Protein AF-A0AAU9NC42-F1 (afdb_monomer_lite)

Secondary structure (DSSP, 8-state):
-EEEEEEETT-HHHHHHHHHHHTSS--EE-SSSEEEETTEEEEEESS-GGG-TTHHHHHHHHH---EEEEEEE-----TT------------TTS-TTS---

InterPro domains:
  IPR007508 D-aminoacyl-tRNA deacylase DtdA [PTHR34667] (1-101)

Sequence (102 aa):
MVILVVAATTDLTSYGRATALSAMGNWNPDGIRIQVNEDVRLLEHDKGISEEGHLDNRCEKVTSEVVDKIIFLRKYTAITNRPALTIHPIGVPHIKEENVPP

Organism: NCBI:txid75947

pLDDT: mean 90.73, std 5.96, range [68.0, 97.38]

Radius of gyration: 14.59 Å; chains: 1; bounding box: 27×40×38 Å

Foldseek 3Di:
DAEEEEAAPCDPQRVVVLVVVCVVADWDDDPDQWIDDPRYIYHYDHDDPVVDPPVQVVCCVVVVDHHPYYHYRDDDDDPVPDDDDDDDDDDDVVDDPVDDDD

Structure (mmCIF, N/CA/C/O backbone):
data_AF-A0AAU9NC42-F1
#
_entry.id   AF-A0AAU9NC42-F1
#
loop_
_atom_site.group_PDB
_atom_site.id
_atom_site.type_symbol
_atom_site.label_atom_id
_atom_site.label_alt_id
_atom_site.label_comp_id
_atom_site.label_asym_id
_atom_site.label_entity_id
_atom_site.label_seq_id
_atom_site.pdbx_PDB_ins_code
_atom_site.Cartn_x
_atom_site.Cartn_y
_atom_site.Cartn_z
_atom_site.occupancy
_atom_site.B_iso_or_equiv
_atom_site.auth_seq_id
_atom_site.auth_comp_id
_atom_site.auth_asym_id
_atom_site.auth_atom_id
_atom_site.pdbx_PDB_model_num
ATOM 1 N N . MET A 1 1 ? -14.433 -3.153 8.714 1.00 93.19 1 MET A N 1
ATOM 2 C CA . MET A 1 1 ? -13.630 -3.492 7.524 1.00 93.19 1 MET A CA 1
ATOM 3 C C . MET A 1 1 ? -12.943 -2.223 7.084 1.00 93.19 1 MET A C 1
ATOM 5 O O . MET A 1 1 ? -13.602 -1.190 7.112 1.00 93.19 1 MET A O 1
ATOM 9 N N . VAL A 1 2 ? -11.657 -2.293 6.756 1.00 96.62 2 VAL A N 1
ATOM 10 C CA . VAL A 1 2 ? -10.846 -1.128 6.383 1.00 96.62 2 VAL A CA 1
ATOM 11 C C . VAL A 1 2 ? -10.113 -1.354 5.064 1.00 96.62 2 VAL A C 1
ATOM 13 O O . VAL A 1 2 ? -9.839 -2.492 4.674 1.00 96.62 2 VAL A O 1
ATOM 16 N N . ILE A 1 3 ? -9.775 -0.261 4.388 1.00 97.38 3 ILE A N 1
ATOM 17 C CA . ILE A 1 3 ? -8.878 -0.239 3.234 1.00 97.38 3 ILE A CA 1
ATOM 18 C C . ILE A 1 3 ? -7.478 0.106 3.731 1.00 97.38 3 ILE A C 1
ATOM 20 O O . ILE A 1 3 ? -7.262 1.164 4.322 1.00 97.38 3 ILE A O 1
ATOM 24 N N . LEU A 1 4 ? -6.511 -0.763 3.454 1.00 96.06 4 LEU A N 1
ATOM 25 C CA . LEU A 1 4 ? -5.114 -0.543 3.798 1.00 96.06 4 LEU A CA 1
ATOM 26 C C . LEU A 1 4 ? -4.361 0.048 2.599 1.00 96.06 4 LEU A C 1
ATOM 28 O O . LEU A 1 4 ? -4.095 -0.634 1.611 1.00 96.06 4 LEU A O 1
ATOM 32 N N . VAL A 1 5 ? -3.996 1.322 2.677 1.00 96.31 5 VAL A N 1
ATOM 33 C CA . VAL A 1 5 ? -3.087 1.986 1.735 1.00 96.31 5 VAL A CA 1
ATOM 34 C C . VAL A 1 5 ? -1.664 1.860 2.267 1.00 96.31 5 VAL A C 1
ATOM 36 O O . VAL A 1 5 ? -1.404 2.163 3.425 1.00 96.31 5 VAL A O 1
ATOM 39 N N . VAL A 1 6 ? -0.732 1.416 1.429 1.00 95.38 6 VAL A N 1
ATOM 40 C CA . VAL A 1 6 ? 0.628 1.060 1.851 1.00 95.38 6 VAL A CA 1
ATOM 41 C C . VAL A 1 6 ? 1.655 1.862 1.070 1.00 95.38 6 VAL A C 1
ATOM 43 O O . VAL A 1 6 ? 1.613 1.901 -0.165 1.00 95.38 6 VAL A O 1
ATOM 46 N N . ALA A 1 7 ? 2.610 2.447 1.787 1.00 95.69 7 ALA A N 1
ATOM 47 C CA . ALA A 1 7 ? 3.750 3.141 1.214 1.00 95.69 7 ALA A CA 1
ATOM 48 C C . ALA A 1 7 ? 5.076 2.684 1.831 1.00 95.69 7 ALA A C 1
ATOM 50 O O . ALA A 1 7 ? 5.180 2.465 3.035 1.00 95.69 7 ALA A O 1
ATOM 51 N N . ALA A 1 8 ? 6.105 2.580 0.994 1.00 94.00 8 ALA A N 1
ATOM 52 C CA . ALA A 1 8 ? 7.464 2.279 1.411 1.00 94.00 8 ALA A CA 1
ATOM 53 C C . ALA A 1 8 ? 8.255 3.577 1.591 1.00 94.00 8 ALA A C 1
ATOM 55 O O . ALA A 1 8 ? 8.441 4.339 0.639 1.00 94.00 8 ALA A O 1
ATOM 56 N N . THR A 1 9 ? 8.803 3.802 2.783 1.00 92.75 9 THR A N 1
ATOM 57 C CA . THR A 1 9 ? 9.659 4.964 3.076 1.00 92.75 9 THR A CA 1
ATOM 58 C C . THR A 1 9 ? 11.006 4.893 2.350 1.00 92.75 9 THR A C 1
ATOM 60 O O . THR A 1 9 ? 11.709 5.892 2.241 1.00 92.75 9 THR A O 1
ATOM 63 N N . THR A 1 10 ? 11.374 3.717 1.834 1.00 91.75 10 THR A N 1
ATOM 64 C CA . THR A 1 10 ? 12.577 3.486 1.018 1.00 91.75 10 THR A CA 1
ATOM 65 C C . THR A 1 10 ? 12.390 3.853 -0.459 1.00 91.75 10 THR A C 1
ATOM 67 O O . THR A 1 10 ? 13.369 3.926 -1.203 1.00 91.75 10 THR A O 1
ATOM 70 N N . ASP A 1 11 ? 11.157 4.121 -0.905 1.00 92.25 11 ASP A N 1
ATOM 71 C CA . ASP A 1 11 ? 10.840 4.582 -2.257 1.00 92.25 11 ASP A CA 1
ATOM 72 C C . ASP A 1 11 ? 10.283 6.010 -2.213 1.00 92.25 11 ASP A C 1
ATOM 74 O O . ASP A 1 11 ? 9.137 6.237 -1.835 1.00 92.25 11 ASP A O 1
ATOM 78 N N . LEU A 1 12 ? 11.075 6.982 -2.678 1.00 91.88 12 LEU A N 1
ATOM 79 C CA . LEU A 1 12 ? 10.696 8.399 -2.678 1.00 91.88 12 LEU A CA 1
ATOM 80 C C . LEU A 1 12 ? 9.375 8.670 -3.417 1.00 91.88 12 LEU A C 1
ATOM 82 O O . LEU A 1 12 ? 8.623 9.559 -3.027 1.00 91.88 12 LEU A O 1
ATOM 86 N N . THR A 1 13 ? 9.065 7.903 -4.469 1.00 92.62 13 THR A N 1
ATOM 87 C CA . THR A 1 13 ? 7.792 8.066 -5.193 1.00 92.62 13 THR A CA 1
ATOM 88 C C . THR A 1 13 ? 6.623 7.541 -4.368 1.00 92.62 13 THR A C 1
ATOM 90 O O . THR A 1 13 ? 5.558 8.153 -4.350 1.00 92.62 13 THR A O 1
ATOM 93 N N . SER A 1 14 ? 6.818 6.411 -3.688 1.00 95.31 14 SER A N 1
ATOM 94 C CA . SER A 1 14 ? 5.836 5.826 -2.776 1.00 95.31 14 SER A CA 1
ATOM 95 C C . SER A 1 14 ? 5.539 6.776 -1.615 1.00 95.31 14 SER A C 1
ATOM 97 O O . SER A 1 14 ? 4.398 7.209 -1.442 1.00 95.31 14 SER A O 1
ATOM 99 N N . TYR A 1 15 ? 6.588 7.189 -0.902 1.00 94.81 15 TYR A N 1
ATOM 100 C CA . TYR A 1 15 ? 6.499 8.084 0.246 1.00 94.81 15 TYR A CA 1
ATOM 101 C C . TYR A 1 15 ? 5.944 9.468 -0.118 1.00 94.81 15 TYR A C 1
ATOM 103 O O . TYR A 1 15 ? 5.081 10.000 0.577 1.00 94.81 15 TYR A O 1
ATOM 111 N N . GLY A 1 16 ? 6.365 10.037 -1.252 1.00 95.44 16 GLY A N 1
ATOM 112 C CA . GLY A 1 16 ? 5.840 11.317 -1.732 1.00 95.44 16 GLY A CA 1
ATOM 113 C C . GLY A 1 16 ? 4.340 11.266 -2.045 1.00 95.44 16 GLY A C 1
ATOM 114 O O . GLY A 1 16 ? 3.617 12.214 -1.743 1.00 95.44 16 GLY A O 1
ATOM 115 N N . ARG A 1 17 ? 3.845 10.147 -2.596 1.00 95.31 17 ARG A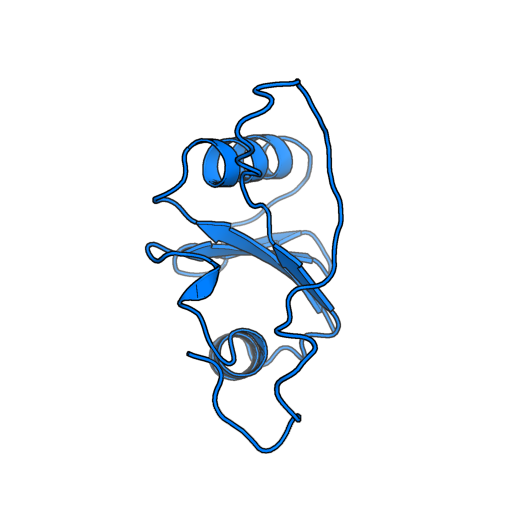 N 1
ATOM 116 C CA . ARG A 1 17 ? 2.404 9.941 -2.828 1.00 95.31 17 ARG A CA 1
ATOM 117 C C . ARG A 1 17 ? 1.627 9.795 -1.521 1.00 95.31 17 ARG A C 1
ATOM 119 O O . ARG A 1 17 ? 0.554 10.378 -1.417 1.00 95.31 17 ARG A O 1
ATOM 126 N N . ALA A 1 18 ? 2.163 9.065 -0.543 1.00 95.88 18 ALA A N 1
ATOM 127 C CA . ALA A 1 18 ? 1.568 8.963 0.790 1.00 95.88 18 ALA A CA 1
ATOM 128 C C . ALA A 1 18 ? 1.482 10.334 1.466 1.00 95.88 18 ALA A C 1
ATOM 130 O O . ALA A 1 18 ? 0.411 10.731 1.902 1.00 95.88 18 ALA A O 1
ATOM 131 N N . THR A 1 19 ? 2.569 11.107 1.425 1.00 95.44 19 THR A N 1
ATOM 132 C CA . THR A 1 19 ? 2.620 12.472 1.970 1.00 95.44 19 THR A CA 1
ATOM 133 C C . THR A 1 19 ? 1.562 13.374 1.331 1.00 95.44 19 THR A C 1
ATOM 135 O O . THR A 1 19 ? 0.855 14.100 2.027 1.00 95.44 19 THR A O 1
ATOM 138 N N . ALA A 1 20 ? 1.420 13.320 0.002 1.00 96.06 20 ALA A N 1
ATOM 139 C CA . ALA A 1 20 ? 0.400 14.090 -0.706 1.00 96.06 20 ALA A CA 1
ATOM 140 C C . ALA A 1 20 ? -1.024 13.650 -0.330 1.00 96.06 20 ALA A C 1
ATOM 142 O O . ALA A 1 20 ? -1.889 14.503 -0.153 1.00 96.06 20 ALA A O 1
ATOM 143 N N . LEU A 1 21 ? -1.261 12.343 -0.173 1.00 95.44 21 LEU A N 1
ATOM 144 C CA . LEU A 1 21 ? -2.545 11.803 0.273 1.00 95.44 21 LEU A CA 1
ATOM 145 C C . LEU A 1 21 ? -2.875 12.240 1.710 1.00 95.44 21 LEU A C 1
ATOM 147 O O . LEU A 1 21 ? -3.980 12.716 1.953 1.00 95.44 21 LEU A O 1
ATOM 151 N N . SER A 1 22 ? -1.915 12.151 2.634 1.00 94.19 22 SER A N 1
ATOM 152 C CA . SER A 1 22 ? -2.047 12.611 4.023 1.00 94.19 22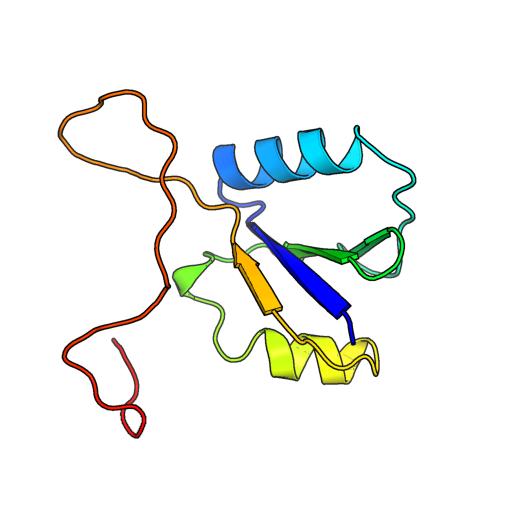 SER A CA 1
ATOM 153 C C . SER A 1 22 ? -2.344 14.105 4.137 1.00 94.19 22 SER A C 1
ATOM 155 O O . SER A 1 22 ? -3.037 14.534 5.053 1.00 94.19 22 SER A O 1
ATOM 157 N N . ALA A 1 23 ? -1.841 14.915 3.203 1.00 95.38 23 ALA A N 1
ATOM 158 C CA . ALA A 1 23 ? -2.144 16.344 3.146 1.00 95.38 23 ALA A CA 1
ATOM 159 C C . ALA A 1 23 ? -3.570 16.641 2.638 1.00 95.38 23 ALA A C 1
ATOM 161 O O . ALA A 1 23 ? -4.064 17.756 2.802 1.00 95.38 23 ALA A O 1
ATOM 162 N N . MET A 1 24 ? -4.229 15.661 2.013 1.00 91.12 24 MET A N 1
ATOM 163 C CA . MET A 1 24 ? -5.576 15.759 1.452 1.00 91.12 24 MET A CA 1
ATOM 164 C C . MET A 1 24 ? -6.559 14.951 2.311 1.00 91.12 24 MET A C 1
ATOM 166 O O . MET A 1 24 ? -6.966 13.850 1.947 1.00 91.12 24 MET A O 1
ATOM 170 N N . GLY A 1 25 ? -6.943 15.476 3.474 1.00 85.50 25 GLY A N 1
ATOM 171 C CA . GLY A 1 25 ? -7.979 14.868 4.313 1.00 85.50 25 GLY A CA 1
ATOM 172 C C . GLY A 1 25 ? -7.750 15.054 5.806 1.00 85.50 25 GLY A C 1
ATOM 173 O O . GLY A 1 25 ? -6.807 15.716 6.230 1.00 85.50 25 GLY A O 1
ATOM 174 N N . ASN A 1 26 ? -8.619 14.434 6.601 1.00 93.69 26 ASN A N 1
ATOM 175 C CA . ASN A 1 26 ? -8.565 14.478 8.061 1.00 93.69 26 ASN A CA 1
ATOM 176 C C . ASN A 1 26 ? -7.809 13.258 8.598 1.00 93.69 26 ASN A C 1
ATOM 178 O O . ASN A 1 26 ? -8.382 12.397 9.265 1.00 93.69 26 ASN A O 1
ATOM 182 N N . TRP A 1 27 ? -6.525 13.170 8.257 1.00 96.06 27 TRP A N 1
ATOM 183 C CA . TRP A 1 27 ? -5.661 12.084 8.705 1.00 96.06 27 TRP A CA 1
ATOM 184 C C . TRP A 1 27 ? -5.216 12.301 10.147 1.00 96.06 27 TRP A C 1
ATOM 186 O O . TRP A 1 27 ? -4.727 13.373 10.500 1.00 96.06 27 TRP A O 1
ATOM 196 N N . ASN A 1 28 ? -5.359 11.268 10.974 1.00 94.56 28 ASN A N 1
ATOM 197 C CA . ASN A 1 28 ? -4.917 11.279 12.365 1.00 94.56 28 ASN A CA 1
ATOM 198 C C . ASN A 1 28 ? -3.886 10.169 12.595 1.00 94.56 28 ASN A C 1
ATOM 200 O O . ASN A 1 28 ? -4.047 9.080 12.052 1.00 94.56 28 ASN A O 1
ATOM 204 N N . PRO A 1 29 ? -2.822 10.400 13.373 1.00 92.19 29 PRO A N 1
ATOM 205 C CA . PRO A 1 29 ? -1.872 9.343 13.706 1.00 92.19 29 PRO A CA 1
ATOM 206 C C . PRO A 1 29 ? -2.524 8.293 14.621 1.00 92.19 29 PRO A C 1
ATOM 208 O O . PRO A 1 29 ? -3.194 8.657 15.586 1.00 92.19 29 PRO A O 1
ATOM 211 N N . ASP A 1 30 ? -2.283 7.008 14.352 1.00 87.00 30 ASP A N 1
ATOM 212 C CA . ASP A 1 30 ? -2.759 5.886 15.176 1.00 87.00 30 ASP A CA 1
ATOM 213 C C . ASP A 1 30 ? -1.668 4.817 15.331 1.00 87.00 30 ASP A C 1
ATOM 215 O O . ASP A 1 30 ? -1.609 3.815 14.623 1.00 87.00 30 ASP A O 1
ATOM 219 N N . GLY A 1 31 ? -0.729 5.074 16.240 1.00 80.75 31 GLY A N 1
ATOM 220 C CA . GLY A 1 31 ? 0.426 4.209 16.465 1.00 80.75 31 GLY A CA 1
ATOM 221 C C . GLY A 1 31 ? 1.631 4.546 15.584 1.00 80.75 31 GLY A C 1
ATOM 222 O O . GLY A 1 31 ? 1.812 5.670 15.113 1.00 80.75 31 GLY A O 1
ATOM 223 N N . ILE A 1 32 ? 2.533 3.574 15.427 1.00 79.06 32 ILE A N 1
ATOM 224 C CA . ILE A 1 32 ? 3.801 3.783 14.720 1.00 79.06 32 ILE A CA 1
ATOM 225 C C . ILE A 1 32 ? 3.557 3.646 13.219 1.00 79.06 32 ILE A C 1
ATOM 227 O O . ILE A 1 32 ? 3.273 2.553 12.737 1.00 79.06 32 ILE A O 1
ATOM 231 N N . ARG A 1 33 ? 3.740 4.753 12.489 1.00 87.25 33 ARG A N 1
ATOM 232 C CA . ARG A 1 33 ? 3.666 4.816 11.018 1.00 87.25 33 ARG A CA 1
ATOM 233 C C . ARG A 1 33 ? 2.309 4.421 10.414 1.00 87.25 33 ARG A C 1
ATOM 235 O O . ARG A 1 33 ? 2.241 4.066 9.240 1.00 87.25 33 ARG A O 1
ATOM 242 N N . ILE A 1 34 ? 1.237 4.515 11.195 1.00 92.44 34 ILE A N 1
ATOM 243 C CA . ILE A 1 34 ? -0.135 4.369 10.709 1.00 92.44 34 ILE A CA 1
ATOM 244 C C . ILE A 1 34 ? -0.849 5.708 10.875 1.00 92.44 34 ILE A C 1
ATOM 246 O O . ILE A 1 34 ? -0.780 6.343 11.930 1.00 92.44 34 ILE A O 1
ATOM 250 N N . GLN A 1 35 ? -1.527 6.137 9.816 1.00 95.12 35 GLN A N 1
ATOM 251 C CA . GLN A 1 35 ? -2.466 7.251 9.843 1.00 95.12 35 GLN A CA 1
ATOM 252 C C . GLN A 1 35 ? -3.862 6.750 9.476 1.00 95.12 35 GLN A C 1
ATOM 254 O O . GLN A 1 35 ? -4.015 5.872 8.625 1.00 95.12 35 GLN A O 1
ATOM 259 N N . VAL A 1 36 ? -4.885 7.323 10.097 1.00 95.69 36 VAL A N 1
ATOM 260 C CA . VAL A 1 36 ? -6.280 6.905 9.959 1.00 95.69 36 VAL A CA 1
ATOM 261 C C . VAL A 1 36 ? -7.120 8.028 9.388 1.00 95.69 36 VAL A C 1
ATOM 263 O O . VAL A 1 36 ? -6.987 9.186 9.786 1.00 95.69 36 VAL A O 1
ATOM 266 N N . ASN A 1 37 ? -8.000 7.670 8.464 1.00 96.31 37 ASN A N 1
ATOM 267 C CA . ASN A 1 37 ? -9.025 8.545 7.925 1.00 96.31 37 ASN A CA 1
ATOM 268 C C . ASN A 1 37 ? -10.248 7.676 7.612 1.00 96.31 37 ASN A C 1
ATOM 270 O O . ASN A 1 37 ? -10.196 6.863 6.695 1.00 96.31 37 ASN A O 1
ATOM 274 N N . GLU A 1 38 ? -11.301 7.795 8.424 1.00 94.75 38 GLU A N 1
ATOM 275 C CA . GLU A 1 38 ? -12.520 6.978 8.329 1.00 94.75 38 GLU A CA 1
ATOM 276 C C . GLU A 1 38 ? -12.221 5.464 8.274 1.00 94.75 38 GLU A C 1
ATOM 278 O O . GLU A 1 38 ? -11.669 4.903 9.226 1.00 94.75 38 GLU A O 1
ATOM 283 N N . ASP A 1 39 ? -12.567 4.791 7.178 1.00 95.88 39 ASP A N 1
ATOM 284 C CA . ASP A 1 39 ? -12.326 3.370 6.919 1.00 95.88 39 ASP A CA 1
ATOM 285 C C . ASP A 1 39 ? -10.992 3.101 6.201 1.00 95.88 39 ASP A C 1
ATOM 287 O O . ASP A 1 39 ? -10.704 1.965 5.829 1.00 95.88 39 ASP A O 1
ATOM 291 N N . VAL A 1 40 ? -10.141 4.117 6.037 1.00 96.19 40 VAL A N 1
ATOM 292 C CA . VAL A 1 40 ? -8.833 4.010 5.388 1.00 96.19 40 VAL A CA 1
ATOM 293 C C . VAL A 1 40 ? -7.708 4.066 6.418 1.00 96.19 40 VAL A C 1
ATOM 295 O O . VAL A 1 40 ? -7.686 4.896 7.333 1.00 96.19 40 VAL A O 1
ATOM 298 N N . ARG A 1 41 ? -6.741 3.163 6.268 1.00 95.56 41 ARG A N 1
ATOM 299 C CA . ARG A 1 41 ? -5.488 3.127 7.025 1.00 95.56 41 ARG A CA 1
AT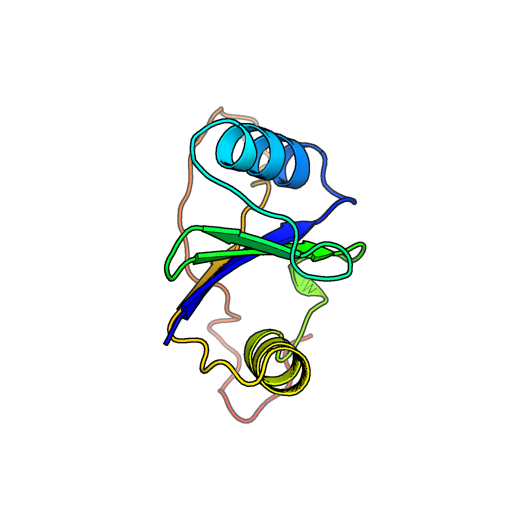OM 300 C C . ARG A 1 41 ? -4.342 3.364 6.059 1.00 95.56 41 ARG A C 1
ATOM 302 O O . ARG A 1 41 ? -4.203 2.624 5.093 1.00 95.56 41 ARG A O 1
ATOM 309 N N . LEU A 1 42 ? -3.529 4.381 6.303 1.00 96.00 42 LEU A N 1
ATOM 310 C CA . LEU A 1 42 ? -2.288 4.613 5.578 1.00 96.00 42 LEU A CA 1
ATOM 311 C C . LEU A 1 42 ? -1.130 4.086 6.419 1.00 96.00 42 LEU A C 1
ATOM 313 O O . LEU A 1 42 ? -0.820 4.647 7.465 1.00 96.00 42 LEU A O 1
ATOM 317 N N . LEU A 1 43 ? -0.509 3.008 5.953 1.00 94.62 43 LEU A N 1
ATOM 318 C CA . LEU A 1 43 ? 0.649 2.380 6.569 1.00 94.62 43 LEU A CA 1
ATOM 319 C C . LEU A 1 43 ? 1.919 2.759 5.808 1.00 94.62 43 LEU A C 1
ATOM 321 O O . LEU A 1 43 ? 2.063 2.456 4.621 1.00 94.62 43 LEU A O 1
ATOM 325 N N . GLU A 1 44 ? 2.872 3.349 6.517 1.00 93.81 44 GLU A N 1
ATOM 326 C CA . GLU A 1 44 ? 4.229 3.563 6.030 1.00 93.81 44 GLU A CA 1
ATOM 327 C C . GLU A 1 44 ? 5.159 2.485 6.608 1.00 93.81 44 GLU A C 1
ATOM 329 O O . GLU A 1 44 ? 5.239 2.292 7.820 1.00 93.81 44 GLU A O 1
ATOM 334 N N . HIS A 1 45 ? 5.891 1.766 5.762 1.00 89.56 45 HIS A N 1
ATOM 335 C CA . HIS A 1 45 ? 6.856 0.753 6.202 1.00 89.56 45 HIS A CA 1
ATOM 336 C C . HIS A 1 45 ? 8.233 0.993 5.575 1.00 89.56 45 HIS A C 1
ATOM 338 O O . HIS A 1 45 ? 8.360 1.676 4.563 1.00 89.56 45 HIS A O 1
ATOM 344 N N . ASP A 1 46 ? 9.287 0.453 6.182 1.00 86.94 46 ASP A N 1
ATOM 345 C CA . ASP A 1 46 ? 10.683 0.696 5.789 1.00 86.94 46 ASP A CA 1
ATOM 346 C C . ASP A 1 46 ? 11.300 -0.409 4.928 1.00 86.94 46 ASP A C 1
ATOM 348 O O . ASP A 1 46 ? 12.511 -0.422 4.708 1.00 86.94 46 ASP A O 1
ATOM 352 N N . LYS A 1 47 ? 10.476 -1.308 4.391 1.00 83.88 47 LYS A N 1
ATOM 353 C CA . LYS A 1 47 ? 10.913 -2.373 3.479 1.00 83.88 47 LYS A CA 1
ATOM 354 C C . LYS A 1 47 ? 10.432 -2.127 2.058 1.00 83.88 47 LYS A C 1
ATOM 356 O O . LYS A 1 47 ? 9.653 -1.211 1.799 1.00 83.88 47 LYS A O 1
ATOM 361 N N . GLY A 1 48 ? 10.896 -2.937 1.111 1.00 79.31 48 GLY A N 1
ATOM 362 C CA . GLY A 1 48 ? 10.320 -2.932 -0.230 1.00 79.31 48 GLY A CA 1
ATOM 363 C C . GLY A 1 48 ? 8.886 -3.468 -0.210 1.00 79.31 48 GLY A C 1
ATOM 364 O O . GLY A 1 48 ? 8.607 -4.463 0.449 1.00 79.31 48 GLY A O 1
ATOM 365 N N . ILE A 1 49 ? 7.972 -2.863 -0.978 1.00 79.81 49 ILE A N 1
ATOM 366 C CA . ILE A 1 49 ? 6.576 -3.342 -1.109 1.00 79.81 49 ILE A CA 1
ATOM 367 C C . ILE A 1 49 ? 6.507 -4.827 -1.512 1.00 79.81 49 ILE A C 1
ATOM 369 O O . ILE A 1 49 ? 5.608 -5.545 -1.091 1.00 79.81 49 ILE A O 1
ATOM 373 N N . SER A 1 50 ? 7.462 -5.301 -2.315 1.00 74.94 50 SER A N 1
ATOM 374 C CA . SER A 1 50 ? 7.525 -6.696 -2.771 1.00 74.94 50 SER A CA 1
ATOM 375 C C . SER A 1 50 ? 8.055 -7.677 -1.716 1.00 74.94 50 SER A C 1
ATOM 377 O O . SER A 1 50 ? 7.958 -8.878 -1.924 1.00 74.94 50 SER A O 1
ATOM 379 N N . GLU A 1 51 ? 8.607 -7.190 -0.604 1.00 77.25 51 GLU A N 1
ATOM 380 C CA . GLU A 1 51 ? 9.202 -8.010 0.464 1.00 77.25 51 GLU A CA 1
ATOM 381 C C . GLU A 1 51 ? 8.209 -8.286 1.608 1.00 77.25 51 GLU A C 1
ATOM 383 O O . GLU A 1 51 ?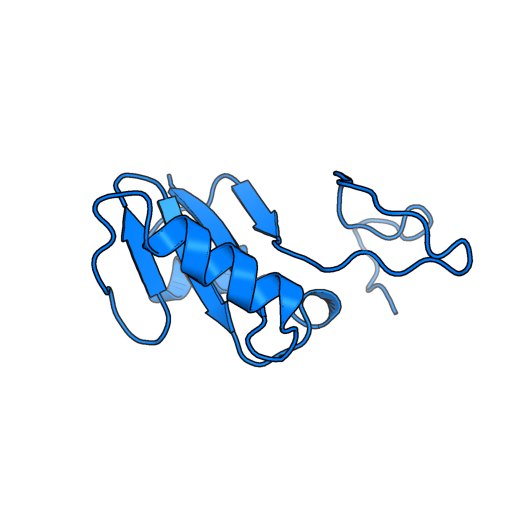 8.488 -9.067 2.518 1.00 77.25 51 GLU A O 1
ATOM 388 N N . GLU A 1 52 ? 7.043 -7.635 1.591 1.00 76.12 52 GLU A N 1
ATOM 389 C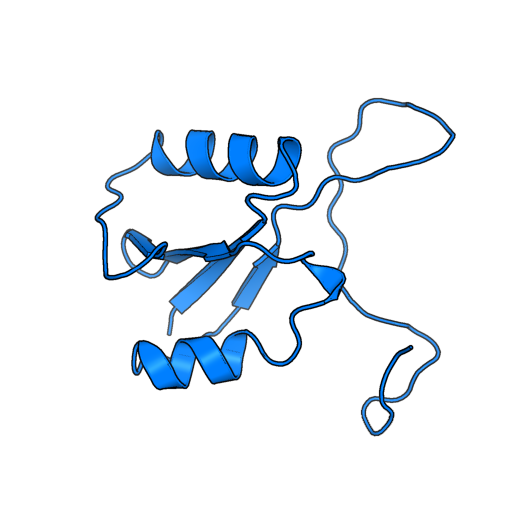 CA . GLU A 1 52 ? 6.057 -7.682 2.670 1.00 76.12 52 GLU A CA 1
ATOM 390 C C . GLU A 1 52 ? 4.954 -8.715 2.390 1.00 76.12 52 GLU A C 1
ATOM 392 O O . GLU A 1 52 ? 3.873 -8.390 1.901 1.00 76.12 52 GLU A O 1
ATOM 397 N N . GLY A 1 53 ? 5.197 -9.976 2.755 1.00 82.25 53 GLY A N 1
ATOM 398 C CA . GLY A 1 53 ? 4.157 -11.013 2.759 1.00 82.25 53 GLY A CA 1
ATOM 399 C C . GLY A 1 53 ? 3.111 -10.808 3.867 1.00 82.25 53 GLY A C 1
ATOM 400 O O . GLY A 1 53 ? 3.424 -10.276 4.936 1.00 82.25 53 GLY A O 1
ATOM 401 N N . HIS A 1 54 ? 1.872 -11.256 3.632 1.00 88.62 54 HIS A N 1
ATOM 402 C CA . HIS A 1 54 ? 0.785 -11.307 4.631 1.00 88.62 54 HIS A CA 1
ATOM 403 C C . HIS A 1 54 ? 0.586 -9.995 5.418 1.00 88.62 54 HIS A C 1
ATOM 405 O O . HIS A 1 54 ? 0.517 -9.988 6.654 1.00 88.62 54 HIS A O 1
ATOM 411 N N . LEU A 1 55 ? 0.628 -8.859 4.720 1.00 90.00 55 LEU A N 1
ATOM 412 C CA . LEU A 1 55 ? 0.548 -7.538 5.341 1.00 90.00 55 LEU A CA 1
ATOM 413 C C . LEU A 1 55 ? -0.840 -7.256 5.931 1.00 90.00 55 LEU A C 1
ATOM 415 O O . LEU A 1 55 ? -0.923 -6.661 7.001 1.00 90.00 55 LEU A O 1
ATOM 419 N N . ASP A 1 56 ? -1.890 -7.754 5.279 1.00 91.38 56 ASP A N 1
ATOM 420 C CA . ASP A 1 56 ? -3.246 -7.888 5.818 1.00 91.38 56 ASP A CA 1
ATOM 421 C C . ASP A 1 56 ? -3.220 -8.531 7.205 1.00 91.38 56 ASP A C 1
ATOM 423 O O . ASP A 1 56 ? -3.446 -7.849 8.197 1.00 91.38 56 ASP A O 1
ATOM 427 N N . ASN A 1 57 ? -2.820 -9.801 7.298 1.00 93.19 57 ASN A N 1
ATOM 428 C CA . ASN A 1 57 ? -2.861 -10.579 8.536 1.00 93.19 57 ASN A CA 1
ATOM 429 C C . ASN A 1 57 ? -2.080 -9.916 9.676 1.00 93.19 57 ASN A C 1
ATOM 431 O O . ASN A 1 57 ? -2.429 -10.048 10.848 1.00 93.19 57 ASN A O 1
ATOM 435 N N . ARG A 1 58 ? -0.968 -9.246 9.355 1.00 90.94 58 ARG A N 1
ATOM 436 C CA . ARG A 1 58 ? -0.174 -8.516 10.350 1.00 90.94 58 ARG A CA 1
ATOM 437 C C . ARG A 1 58 ? -0.855 -7.228 10.787 1.00 90.94 58 ARG A C 1
ATOM 439 O O . ARG A 1 58 ? -0.821 -6.933 11.977 1.00 90.94 58 ARG A O 1
ATOM 446 N N . CYS A 1 59 ? -1.465 -6.494 9.860 1.00 90.00 59 CYS A N 1
ATOM 447 C CA . CYS A 1 59 ? -2.248 -5.310 10.181 1.00 90.00 59 CYS A CA 1
ATOM 448 C C . CYS A 1 59 ? -3.432 -5.685 11.079 1.00 90.00 59 CYS A C 1
ATOM 450 O O . CYS A 1 59 ? -3.526 -5.147 12.178 1.00 90.00 59 CYS A O 1
ATOM 452 N N . GLU A 1 60 ? -4.222 -6.696 10.701 1.00 93.56 60 GLU A N 1
ATOM 453 C CA . GLU A 1 60 ? -5.383 -7.146 11.482 1.00 93.56 60 GLU A CA 1
ATOM 454 C C . GLU A 1 60 ? -5.003 -7.562 12.910 1.00 93.56 60 GLU A C 1
ATOM 456 O O . GLU A 1 60 ? -5.693 -7.227 13.869 1.00 93.56 60 GLU A O 1
ATOM 461 N N . LYS A 1 61 ? -3.866 -8.251 13.081 1.00 91.94 61 LYS A N 1
ATOM 462 C CA . LYS A 1 61 ? -3.358 -8.647 14.407 1.00 91.94 61 LYS A CA 1
ATOM 463 C C . LYS A 1 61 ? -2.991 -7.464 15.298 1.00 91.94 61 LYS A C 1
ATOM 465 O O . LYS A 1 61 ? -3.078 -7.588 16.516 1.00 91.94 61 LYS A O 1
ATOM 470 N N . VAL A 1 62 ? -2.522 -6.365 14.712 1.00 89.19 62 VAL A N 1
ATOM 471 C CA . VAL A 1 62 ? -2.062 -5.187 15.458 1.00 89.19 62 VAL A CA 1
ATOM 472 C C . VAL A 1 62 ? -3.216 -4.228 15.734 1.00 89.19 62 VAL A C 1
ATOM 474 O O . VAL A 1 62 ? -3.317 -3.718 16.846 1.00 89.19 62 VAL A O 1
ATOM 477 N N . THR A 1 63 ? -4.091 -3.997 14.756 1.00 88.75 63 THR A N 1
ATOM 478 C CA . THR A 1 63 ? -5.184 -3.017 14.861 1.00 88.75 63 THR A CA 1
ATOM 479 C C . THR A 1 63 ? -6.491 -3.630 15.360 1.00 88.75 63 THR A C 1
ATOM 481 O O . THR A 1 63 ? -7.380 -2.906 15.794 1.00 88.75 63 THR A O 1
ATOM 484 N N . SER A 1 64 ? -6.620 -4.963 15.341 1.00 91.38 64 SER A N 1
ATOM 485 C CA . SER A 1 64 ? -7.892 -5.678 15.545 1.00 91.38 64 SER A CA 1
ATOM 486 C C . SER A 1 64 ? -8.978 -5.301 14.526 1.00 91.38 64 SER A C 1
ATOM 488 O O . SER A 1 64 ? -10.167 -5.505 14.772 1.00 91.38 64 SER A O 1
ATOM 490 N N . GLU A 1 65 ? -8.582 -4.763 13.370 1.00 94.19 65 GLU A N 1
ATOM 491 C CA . GLU A 1 65 ? -9.481 -4.389 12.281 1.00 94.19 65 GLU A CA 1
ATOM 492 C C . GLU A 1 65 ? -9.353 -5.362 11.118 1.00 94.19 65 GLU A C 1
ATOM 494 O O . GLU A 1 65 ? -8.247 -5.717 10.740 1.00 94.19 65 GLU A O 1
ATOM 499 N N . VAL A 1 66 ? -10.474 -5.744 10.506 1.00 96.25 66 VAL A N 1
ATOM 500 C CA . VAL A 1 66 ? -10.481 -6.604 9.310 1.00 96.25 66 VAL A CA 1
ATOM 501 C C . VAL A 1 66 ? -10.114 -5.791 8.067 1.00 96.25 66 VAL A C 1
ATOM 503 O O . VAL A 1 66 ? -10.792 -4.797 7.778 1.00 96.25 66 VAL A O 1
ATOM 506 N N . VAL A 1 67 ? -9.102 -6.218 7.313 1.00 96.19 67 VAL A N 1
ATOM 507 C CA . VAL A 1 67 ? -8.645 -5.576 6.071 1.00 96.19 67 VAL A CA 1
ATOM 508 C C . VAL A 1 67 ? -9.419 -6.149 4.877 1.00 96.19 67 VAL A C 1
ATOM 510 O O . VAL A 1 67 ? -9.337 -7.333 4.583 1.00 96.19 67 VAL A O 1
ATOM 513 N N . ASP A 1 68 ? -10.166 -5.303 4.160 1.00 96.88 68 ASP A N 1
ATOM 514 C CA . ASP A 1 68 ? -10.944 -5.701 2.967 1.00 96.88 68 ASP A CA 1
ATOM 515 C C . ASP A 1 68 ? -10.116 -5.622 1.678 1.00 96.88 68 ASP A C 1
ATOM 517 O O . ASP A 1 68 ? -10.247 -6.441 0.770 1.00 96.88 68 ASP A O 1
ATOM 521 N N . LYS A 1 69 ? -9.265 -4.596 1.574 1.00 94.88 69 LYS A N 1
ATOM 522 C CA . LYS A 1 69 ? -8.463 -4.303 0.381 1.00 94.88 69 LYS A CA 1
ATOM 523 C C . LYS A 1 69 ? -7.112 -3.739 0.773 1.00 94.88 69 LYS A C 1
ATOM 525 O O . LYS A 1 69 ? -7.019 -2.958 1.718 1.00 94.88 69 LYS A O 1
ATOM 530 N N . ILE A 1 70 ? -6.096 -4.057 -0.025 1.00 94.56 70 ILE A N 1
ATOM 531 C CA . ILE A 1 70 ? -4.773 -3.438 0.071 1.00 94.56 70 ILE A CA 1
ATOM 532 C C . ILE A 1 70 ? -4.464 -2.682 -1.221 1.00 94.56 70 ILE A C 1
ATOM 534 O O . ILE A 1 70 ? -4.602 -3.225 -2.318 1.00 94.56 70 ILE A O 1
ATOM 538 N N . ILE A 1 71 ? -4.024 -1.431 -1.094 1.00 95.44 71 ILE A N 1
ATOM 539 C CA . ILE A 1 71 ? -3.594 -0.577 -2.202 1.00 95.44 71 ILE A CA 1
ATOM 540 C C . ILE A 1 71 ? -2.137 -0.185 -1.978 1.00 95.44 71 ILE A C 1
ATOM 542 O O . ILE A 1 71 ? -1.809 0.525 -1.032 1.00 95.44 71 ILE A O 1
ATOM 546 N N . PHE A 1 72 ? -1.256 -0.599 -2.884 1.00 94.50 72 PHE A N 1
ATOM 547 C CA . PHE A 1 72 ? 0.167 -0.283 -2.804 1.00 94.50 72 PHE A CA 1
ATOM 548 C C . PHE A 1 72 ? 0.514 0.959 -3.626 1.00 94.50 72 PHE A C 1
ATOM 550 O O . PHE A 1 72 ? 0.392 0.974 -4.854 1.00 94.50 72 PHE A O 1
ATOM 557 N N . LEU A 1 73 ? 1.028 1.993 -2.965 1.00 95.00 73 LEU A N 1
ATOM 558 C CA . LEU A 1 73 ? 1.606 3.153 -3.631 1.00 95.00 73 LEU A CA 1
ATOM 559 C C . LEU A 1 73 ? 3.027 2.800 -4.064 1.00 95.00 73 LEU A C 1
ATOM 561 O O . LEU A 1 73 ? 3.963 2.951 -3.296 1.00 95.00 73 LEU A O 1
ATOM 565 N N . ARG A 1 74 ? 3.223 2.316 -5.291 1.00 90.88 74 ARG A N 1
ATOM 566 C CA . ARG A 1 74 ? 4.545 1.869 -5.769 1.00 90.88 74 ARG A CA 1
ATOM 567 C C . ARG A 1 74 ? 5.045 2.707 -6.942 1.00 90.88 74 ARG A C 1
ATOM 569 O O . ARG A 1 74 ? 4.249 3.120 -7.796 1.00 90.88 74 ARG A O 1
ATOM 576 N N . LYS A 1 75 ? 6.364 2.914 -7.050 1.00 90.62 75 LYS A N 1
ATOM 577 C CA . LYS A 1 75 ? 6.959 3.344 -8.322 1.00 90.62 75 LYS A CA 1
ATOM 578 C C . LYS A 1 75 ? 6.805 2.268 -9.397 1.00 90.62 75 LYS A C 1
ATOM 580 O O . LYS A 1 75 ? 6.904 1.068 -9.142 1.00 90.62 75 LYS A O 1
ATOM 585 N N . TYR A 1 76 ? 6.619 2.714 -10.629 1.00 90.81 76 TYR A N 1
ATOM 586 C CA . TYR A 1 76 ? 6.739 1.864 -11.804 1.00 90.81 76 TYR A CA 1
ATOM 587 C C . TYR A 1 76 ? 8.020 2.253 -12.538 1.00 90.81 76 TYR A C 1
ATOM 589 O O . TYR A 1 76 ? 8.228 3.426 -12.841 1.00 90.81 76 TYR A O 1
ATOM 597 N N . THR A 1 77 ? 8.892 1.281 -12.795 1.00 89.50 77 THR A N 1
ATOM 598 C CA . THR A 1 77 ? 10.151 1.493 -13.516 1.00 89.50 77 THR A CA 1
ATOM 599 C C . THR A 1 77 ? 10.132 0.654 -14.783 1.00 89.50 77 THR A C 1
ATOM 601 O O . THR A 1 77 ? 9.952 -0.559 -14.722 1.00 89.50 77 THR A O 1
ATOM 604 N N . ALA A 1 78 ? 10.323 1.304 -15.928 1.00 92.44 78 ALA A N 1
ATOM 605 C CA . ALA A 1 78 ? 10.410 0.660 -17.230 1.00 92.44 78 ALA A CA 1
ATOM 606 C C . ALA A 1 78 ? 11.503 1.319 -18.073 1.00 92.44 78 ALA A C 1
ATOM 608 O O . ALA A 1 78 ? 11.706 2.531 -18.002 1.00 92.44 78 ALA A O 1
ATOM 609 N N . ILE A 1 79 ? 12.163 0.521 -18.916 1.00 95.31 79 ILE A N 1
ATOM 610 C CA . ILE A 1 79 ? 13.271 0.963 -19.785 1.00 95.31 79 ILE A CA 1
ATOM 611 C C . ILE A 1 79 ? 12.837 2.088 -20.738 1.00 95.31 79 ILE A C 1
ATOM 613 O O . ILE A 1 79 ? 13.641 2.934 -21.108 1.00 95.31 79 ILE A O 1
ATOM 617 N N . THR A 1 80 ? 11.553 2.138 -21.104 1.00 93.38 80 THR A N 1
ATOM 618 C CA . THR A 1 80 ? 10.999 3.168 -21.994 1.00 93.38 80 THR A CA 1
ATOM 619 C C . THR A 1 80 ? 11.102 4.585 -21.428 1.00 93.38 80 THR A C 1
ATOM 621 O O . THR A 1 80 ? 11.004 5.534 -22.203 1.00 93.38 80 THR A O 1
ATOM 624 N N . ASN A 1 81 ? 11.268 4.730 -20.106 1.00 88.69 81 ASN A N 1
ATOM 625 C CA . ASN A 1 81 ? 11.361 6.002 -19.385 1.00 88.69 81 ASN A CA 1
ATOM 626 C C . ASN A 1 81 ? 10.244 7.007 -19.741 1.00 88.69 81 ASN A C 1
ATOM 628 O O . ASN A 1 81 ? 10.445 8.221 -19.742 1.00 88.69 81 ASN A O 1
ATOM 632 N N . ARG A 1 82 ? 9.056 6.497 -20.091 1.00 94.62 82 ARG A N 1
ATOM 633 C CA . ARG A 1 82 ? 7.885 7.320 -20.407 1.00 94.62 82 ARG A CA 1
ATOM 634 C C . ARG A 1 82 ? 7.109 7.638 -19.128 1.00 94.62 82 ARG A C 1
ATOM 636 O O . ARG A 1 82 ? 6.848 6.711 -18.358 1.00 94.62 82 ARG A O 1
ATOM 643 N N . PRO A 1 83 ? 6.683 8.897 -18.917 1.00 93.19 83 PRO A N 1
ATOM 644 C CA . PRO A 1 83 ? 5.769 9.231 -17.833 1.00 93.19 83 PRO A CA 1
ATOM 645 C C . PRO A 1 83 ? 4.478 8.420 -17.952 1.00 93.19 83 PRO A C 1
ATOM 647 O O . PRO A 1 83 ? 3.853 8.390 -19.013 1.00 93.19 83 PRO A O 1
ATOM 650 N N . ALA A 1 84 ? 4.086 7.759 -16.867 1.00 93.50 84 ALA A N 1
ATOM 651 C CA . ALA A 1 84 ? 2.864 6.973 -16.810 1.00 93.50 84 ALA A CA 1
ATOM 652 C C . ALA A 1 84 ? 2.318 6.906 -15.380 1.00 93.50 84 ALA A C 1
ATOM 654 O O . ALA A 1 84 ? 3.076 6.863 -14.408 1.00 93.50 84 ALA A O 1
ATOM 655 N N . LEU A 1 85 ? 0.993 6.835 -15.276 1.00 93.88 85 LEU A N 1
ATOM 656 C CA . LEU A 1 85 ? 0.282 6.398 -14.081 1.00 93.88 85 LEU A CA 1
ATOM 657 C C . LEU A 1 85 ? -0.307 5.020 -14.385 1.00 93.88 85 LEU A C 1
ATOM 659 O O . LEU A 1 85 ? -1.067 4.875 -15.339 1.00 93.88 85 LEU A O 1
ATOM 663 N N . THR A 1 86 ? 0.086 4.005 -13.619 1.00 93.81 86 THR A N 1
ATOM 664 C CA . THR A 1 86 ? -0.276 2.607 -13.883 1.00 93.81 86 THR A CA 1
ATOM 665 C C . THR A 1 86 ? -0.985 1.987 -12.686 1.00 93.81 86 THR A C 1
ATOM 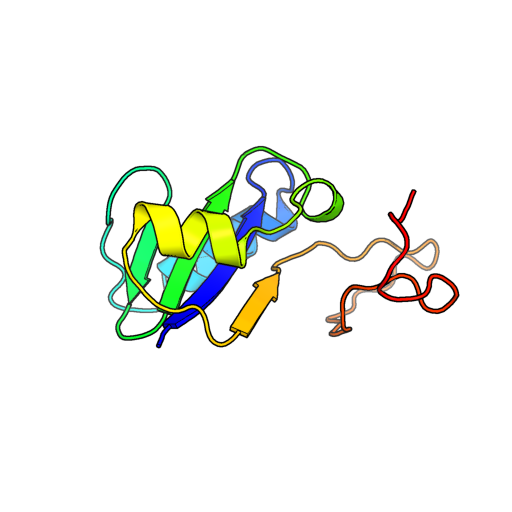667 O O . THR A 1 86 ? -0.723 2.346 -11.540 1.00 93.81 86 THR A O 1
ATOM 670 N N . ILE A 1 87 ? -1.877 1.035 -12.967 1.00 95.31 87 ILE A N 1
ATOM 671 C CA . ILE A 1 87 ? -2.580 0.213 -11.977 1.00 95.31 87 ILE A CA 1
ATOM 672 C C . ILE A 1 87 ? -2.477 -1.237 -12.445 1.00 95.31 87 ILE A C 1
ATOM 674 O O . ILE A 1 87 ? -2.657 -1.521 -13.627 1.00 95.31 87 ILE A O 1
ATOM 678 N N . HIS A 1 88 ? -2.138 -2.142 -11.534 1.00 93.31 88 HIS A N 1
ATOM 679 C CA . HIS A 1 88 ? -2.048 -3.575 -11.797 1.00 93.31 88 HIS A CA 1
ATOM 680 C C . HIS A 1 88 ? -2.189 -4.348 -10.479 1.00 93.31 88 HIS A C 1
ATOM 682 O O . HIS A 1 88 ? -1.782 -3.829 -9.436 1.00 93.31 88 HIS A O 1
ATOM 688 N N . PRO A 1 89 ? -2.745 -5.571 -10.503 1.00 90.44 89 PRO A N 1
ATOM 689 C CA . PRO A 1 89 ? -2.677 -6.460 -9.351 1.00 90.44 89 PRO A CA 1
ATOM 690 C C . PRO A 1 89 ? -1.227 -6.893 -9.091 1.00 90.44 89 PRO A C 1
ATOM 692 O O . PRO A 1 89 ? -0.397 -6.916 -10.004 1.00 90.44 89 PRO A O 1
ATOM 695 N N . ILE A 1 90 ? -0.932 -7.264 -7.846 1.00 86.25 90 ILE A N 1
ATOM 696 C CA . ILE A 1 90 ? 0.329 -7.913 -7.474 1.00 86.25 90 ILE A CA 1
ATOM 697 C C . ILE A 1 90 ? 0.125 -9.426 -7.529 1.00 86.25 90 ILE A C 1
ATOM 699 O O . ILE A 1 90 ? -0.855 -9.942 -7.001 1.00 86.25 90 ILE A O 1
ATOM 703 N N . GLY A 1 91 ? 1.056 -10.132 -8.165 1.00 85.50 91 GLY A N 1
ATOM 704 C CA . GLY A 1 91 ? 1.058 -11.588 -8.228 1.00 85.50 91 GLY A CA 1
ATOM 705 C C . GLY A 1 91 ? 2.075 -12.112 -9.235 1.00 85.50 91 GLY A C 1
ATOM 706 O O . GLY A 1 91 ? 2.555 -11.369 -10.094 1.00 85.50 91 GLY A O 1
ATOM 707 N N . VAL A 1 92 ? 2.393 -13.402 -9.133 1.00 88.19 92 VAL A N 1
ATOM 708 C CA . VAL A 1 92 ? 3.257 -14.109 -10.083 1.00 88.19 92 VAL A CA 1
ATOM 709 C C . VAL A 1 92 ? 2.386 -15.104 -10.859 1.00 88.19 92 VAL A C 1
ATOM 711 O O . VAL A 1 92 ? 2.076 -16.164 -10.325 1.00 88.19 92 VAL A O 1
ATOM 714 N N . PRO A 1 93 ? 1.970 -14.800 -12.106 1.00 86.81 93 PRO A N 1
ATOM 715 C CA . PRO A 1 93 ? 0.889 -15.534 -12.780 1.00 86.81 93 PRO A CA 1
ATOM 716 C C . PRO A 1 93 ? 1.117 -17.038 -12.974 1.00 86.81 93 PRO A C 1
ATOM 718 O O . PRO A 1 93 ? 0.163 -17.785 -13.150 1.00 86.81 93 PRO A O 1
ATOM 721 N N . HIS A 1 94 ? 2.375 -17.479 -13.000 1.00 87.44 94 HIS A N 1
ATOM 722 C CA . HIS A 1 94 ? 2.735 -18.880 -13.222 1.00 87.44 94 HIS A CA 1
ATOM 723 C C . HIS A 1 94 ? 2.893 -19.684 -11.924 1.00 87.44 94 HIS A C 1
ATOM 725 O O . HIS A 1 94 ? 3.117 -20.892 -11.984 1.00 87.44 94 HIS A O 1
ATOM 731 N N . ILE A 1 95 ? 2.803 -19.034 -10.762 1.00 86.12 95 ILE A N 1
ATOM 732 C CA . ILE A 1 95 ? 2.923 -19.679 -9.456 1.00 86.12 95 ILE A CA 1
ATOM 733 C C . ILE A 1 95 ? 1.517 -19.917 -8.929 1.00 86.12 95 ILE A C 1
ATOM 735 O O . ILE A 1 95 ? 0.712 -18.993 -8.839 1.00 86.12 95 ILE A O 1
ATOM 739 N N . LYS A 1 96 ? 1.213 -21.180 -8.627 1.00 87.12 96 LYS A N 1
ATOM 740 C CA . LYS A 1 96 ? -0.070 -21.530 -8.017 1.00 87.12 96 LYS A CA 1
ATOM 741 C C . LYS A 1 96 ? -0.107 -21.051 -6.572 1.00 87.12 96 LYS A C 1
ATOM 743 O O . LYS A 1 96 ? 0.936 -20.979 -5.931 1.00 87.12 96 LYS A O 1
ATOM 748 N N . GLU A 1 97 ? -1.306 -20.795 -6.075 1.00 79.56 97 GLU A N 1
ATOM 749 C CA . GLU A 1 97 ? -1.562 -20.237 -4.746 1.00 79.56 97 GLU A CA 1
ATOM 750 C C . GLU A 1 97 ? -0.911 -21.033 -3.604 1.00 79.56 97 GLU A C 1
ATOM 752 O O . GLU A 1 97 ? -0.454 -20.445 -2.629 1.00 79.56 97 GLU A O 1
ATOM 757 N N . GLU A 1 98 ? -0.781 -22.356 -3.744 1.00 84.44 98 GLU A N 1
ATOM 758 C CA . GLU A 1 98 ? -0.135 -23.207 -2.741 1.00 84.44 98 GLU A CA 1
ATOM 759 C C . GLU A 1 98 ? 1.402 -23.093 -2.687 1.00 84.44 98 GLU A C 1
ATOM 761 O O . GLU A 1 98 ? 2.032 -23.694 -1.816 1.00 84.44 98 GLU A O 1
ATOM 766 N N . ASN A 1 99 ? 2.025 -22.359 -3.614 1.00 82.06 99 ASN A N 1
ATOM 767 C CA . ASN A 1 99 ? 3.478 -22.269 -3.743 1.00 82.06 99 ASN A CA 1
ATOM 768 C C . ASN A 1 99 ? 4.010 -20.900 -3.308 1.00 82.06 99 ASN A C 1
ATOM 770 O O . ASN A 1 99 ? 3.383 -19.864 -3.518 1.00 82.06 99 ASN A O 1
ATOM 774 N N . VAL A 1 100 ? 5.225 -20.895 -2.757 1.00 79.62 100 VAL A N 1
ATOM 775 C CA . VAL A 1 100 ? 5.915 -19.667 -2.349 1.00 79.62 100 VAL A CA 1
ATOM 776 C C . VAL A 1 100 ? 6.551 -19.005 -3.581 1.00 79.62 100 VAL A C 1
ATOM 778 O O . VAL A 1 100 ? 7.350 -19.659 -4.259 1.00 79.62 100 VAL A O 1
ATOM 781 N N . PRO A 1 101 ? 6.209 -17.743 -3.903 1.00 74.31 101 PRO A N 1
ATOM 782 C CA . PRO A 1 101 ? 6.870 -17.006 -4.972 1.00 74.31 101 PRO A CA 1
ATOM 783 C C . PRO A 1 101 ? 8.334 -16.675 -4.624 1.00 74.31 101 PRO A C 1
ATOM 785 O O . PRO A 1 101 ? 8.662 -16.591 -3.440 1.00 74.31 101 PRO A O 1
ATOM 788 N N . PRO A 1 102 ? 9.212 -16.534 -5.638 1.00 68.00 102 PRO A N 1
ATOM 789 C CA . PRO A 1 102 ? 10.636 -16.252 -5.455 1.00 68.00 102 PRO A CA 1
ATOM 790 C C . PRO A 1 102 ? 10.912 -14.889 -4.817 1.00 68.00 102 PRO A C 1
ATOM 792 O O . PRO A 1 102 ? 10.084 -13.965 -4.997 1.00 68.00 102 PRO A O 1
#